Protein AF-A0A125K934-F1 (afdb_monomer)

Sequence (100 aa):
MIFRNYLYIFCAPGMDATVTCVDLHGSNGFLTQIIGVASTAEASAAAVAGVTRGAQVVELCGAFGPDEISQVKAAVGDGVPVGAVTFALDQLDALNRIFS

pLDDT: mean 91.65, std 7.22, range [62.62, 97.94]

Foldseek 3Di:
DDQAAAEEEEEDPPFDQVPQWDWDADPPRRIYIYGYDHDLVSLLVSLLVSVVVPHQEYEYEAVDDPVSQVSSDVSNDPRHYYYYDHDDPVCVVVVVVVVD

Solvent-accessible surface area (backbone atoms only — not comparable to full-atom values): 5646 Å² total; per-residue (Å²): 136,84,92,38,33,38,34,38,39,37,64,44,91,90,39,42,61,92,77,35,63,48,82,45,79,50,76,94,74,22,36,37,38,41,33,32,12,62,44,65,68,50,46,23,53,51,49,36,51,40,42,74,74,55,32,59,34,38,37,35,37,55,72,62,51,74,68,49,50,49,51,32,42,63,59,56,42,88,92,47,60,71,50,71,52,67,74,58,81,93,45,46,71,64,50,47,67,74,78,102

InterPro domains:
  IPR045441 Protein of unknown function DUF6506 [PF20116] (5-99)

Nearest PDB structures (foldseek):
  8jqz-assembly1_A  TM=5.346E-01  e=2.202E-01  Mus musculus molossinus
  1efa-assembly1_B  TM=5.192E-01  e=1.804E+00  Escherichia coli
  1efa-assembly2_C  TM=5.197E-01  e=2.198E+00  Escherichia coli
  3ovk-assembly1_D  TM=6.544E-01  e=5.891E+00  Streptococcus pyogenes M1 GAS
  2pe5-assembly2_C-2  TM=5.436E-01  e=4.241E+00  Escherichia coli

Radius of gyration: 13.73 Å; Cα contacts (8 Å, |Δi|>4): 174; chains: 1; bounding box: 31×26×38 Å

Secondary structure (DSSP, 8-state):
----EEEEEEE-TT--TTT-EEEEE-GGG-EEEEEEESSHHHHHHHHHHHHHTT-SEEEEETT--HHHHHHHHHHH-TTS-EEEE---GGGHHHHHHHH-

Structure (mmCIF, N/CA/C/O backbone):
data_AF-A0A125K934-F1
#
_entry.id   AF-A0A125K934-F1
#
loop_
_atom_site.group_PDB
_atom_site.id
_atom_site.type_symbol
_atom_site.label_atom_id
_atom_site.label_alt_id
_atom_site.label_comp_id
_atom_site.label_asym_id
_atom_site.label_entity_id
_atom_site.label_seq_id
_atom_site.pdbx_PDB_ins_code
_atom_site.Cartn_x
_atom_site.Cartn_y
_atom_site.Cartn_z
_atom_site.occupancy
_atom_site.B_iso_or_equiv
_atom_site.auth_seq_id
_atom_site.auth_comp_id
_atom_site.auth_asym_id
_atom_site.auth_atom_id
_atom_site.pdbx_PDB_model_num
ATOM 1 N N . MET A 1 1 ? 10.913 -10.310 -16.553 1.00 62.78 1 MET A N 1
ATOM 2 C CA . MET A 1 1 ? 10.544 -8.932 -16.163 1.00 62.78 1 MET A CA 1
ATOM 3 C C . MET A 1 1 ? 11.551 -8.467 -15.118 1.00 62.78 1 MET A C 1
ATOM 5 O O . MET A 1 1 ? 11.899 -9.280 -14.272 1.00 62.78 1 MET A O 1
ATOM 9 N N . ILE A 1 2 ? 12.078 -7.242 -15.202 1.00 86.75 2 ILE A N 1
ATOM 10 C CA . ILE A 1 2 ? 12.976 -6.704 -14.165 1.00 86.75 2 ILE A CA 1
ATOM 11 C C . ILE A 1 2 ? 12.116 -5.866 -13.217 1.00 86.75 2 ILE A C 1
ATOM 13 O O . ILE A 1 2 ? 11.399 -4.979 -13.674 1.00 86.75 2 ILE A O 1
ATOM 17 N N . PHE A 1 3 ? 12.148 -6.187 -11.927 1.00 93.38 3 PHE A N 1
ATOM 18 C CA . PHE A 1 3 ? 11.404 -5.476 -10.890 1.00 93.38 3 PHE A CA 1
ATOM 19 C C . PHE A 1 3 ? 12.068 -4.123 -10.594 1.00 93.38 3 PHE A C 1
ATOM 21 O O . PHE A 1 3 ? 13.259 -4.073 -10.277 1.00 93.38 3 PHE A O 1
ATOM 28 N N . ARG A 1 4 ? 11.320 -3.035 -10.800 1.00 96.56 4 ARG A N 1
ATOM 29 C CA . ARG A 1 4 ? 11.784 -1.641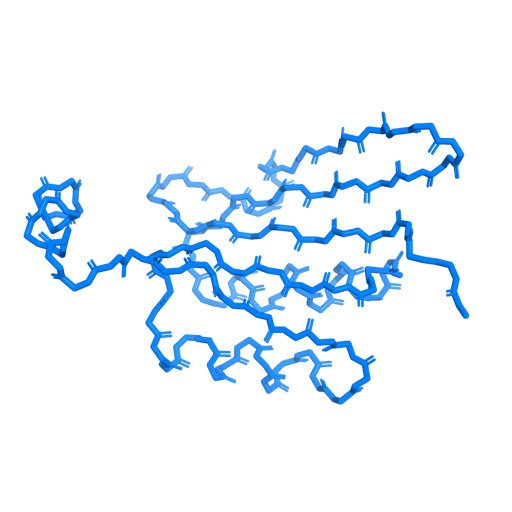 -10.745 1.00 96.56 4 ARG A CA 1
ATOM 30 C C . ARG A 1 4 ? 10.739 -0.636 -10.268 1.00 96.56 4 ARG A C 1
ATOM 32 O O . ARG A 1 4 ? 11.123 0.498 -10.036 1.00 96.56 4 ARG A O 1
ATOM 39 N N . ASN A 1 5 ? 9.463 -0.998 -10.154 1.00 97.56 5 ASN A N 1
ATOM 40 C CA . ASN A 1 5 ? 8.420 -0.078 -9.705 1.00 97.56 5 ASN A CA 1
ATOM 41 C C . ASN A 1 5 ? 7.638 -0.686 -8.538 1.00 97.56 5 ASN A C 1
ATOM 43 O O . ASN A 1 5 ? 6.952 -1.699 -8.700 1.00 97.56 5 ASN A O 1
ATOM 47 N N . TYR A 1 6 ? 7.782 -0.077 -7.369 1.00 97.56 6 TYR A N 1
ATOM 48 C CA . TYR A 1 6 ? 7.250 -0.551 -6.103 1.00 97.56 6 TYR A CA 1
ATOM 49 C C . TYR A 1 6 ? 6.317 0.496 -5.503 1.00 97.56 6 TYR A C 1
ATOM 51 O O . TYR A 1 6 ? 6.703 1.654 -5.355 1.00 97.56 6 TYR A O 1
ATOM 59 N N . LEU A 1 7 ? 5.103 0.090 -5.138 1.00 97.62 7 LEU A N 1
ATOM 60 C CA . LEU A 1 7 ? 4.139 0.967 -4.486 1.00 97.62 7 LEU A CA 1
ATOM 61 C C . LEU A 1 7 ? 3.935 0.547 -3.034 1.00 97.62 7 LEU A C 1
ATOM 63 O O . LEU A 1 7 ? 3.575 -0.595 -2.764 1.00 97.62 7 LEU A O 1
ATOM 67 N N . TYR A 1 8 ? 4.105 1.498 -2.126 1.00 97.31 8 TYR A N 1
ATOM 68 C CA . TYR A 1 8 ? 3.864 1.351 -0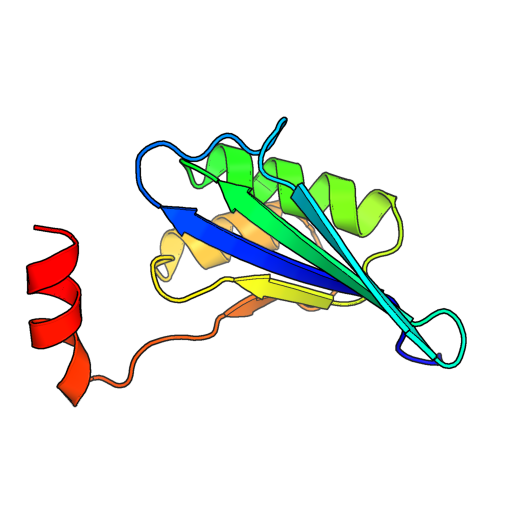.700 1.00 97.31 8 TYR A CA 1
ATOM 69 C C . TYR A 1 8 ? 2.746 2.292 -0.265 1.00 97.31 8 TYR A C 1
ATOM 71 O O . TYR A 1 8 ? 2.814 3.498 -0.510 1.00 97.31 8 TYR A O 1
ATOM 79 N N . ILE A 1 9 ? 1.726 1.759 0.399 1.00 96.69 9 ILE A N 1
ATOM 80 C CA . ILE A 1 9 ? 0.581 2.531 0.883 1.00 96.69 9 ILE A CA 1
ATOM 81 C C . ILE A 1 9 ? 0.458 2.324 2.387 1.00 96.69 9 ILE A C 1
ATOM 83 O O . ILE A 1 9 ? 0.442 1.190 2.865 1.00 96.69 9 ILE A O 1
ATOM 87 N N . PHE A 1 10 ? 0.333 3.411 3.144 1.00 93.88 10 PHE A N 1
ATOM 88 C CA . PHE A 1 10 ? 0.058 3.355 4.579 1.00 93.88 10 PHE A CA 1
ATOM 89 C C . PHE A 1 10 ? -1.153 4.209 4.936 1.00 93.88 10 PHE A C 1
ATOM 91 O O . PHE A 1 10 ? -1.366 5.271 4.355 1.00 93.88 10 PHE A O 1
ATOM 98 N N . CYS A 1 11 ? -1.938 3.743 5.905 1.00 90.44 11 CYS A N 1
ATOM 99 C CA . CYS A 1 11 ? -3.095 4.470 6.408 1.00 90.44 11 CYS A CA 1
ATOM 100 C C . CYS A 1 11 ? -2.752 5.151 7.734 1.00 90.44 11 CYS A C 1
ATOM 102 O O . CYS A 1 11 ? -2.277 4.490 8.659 1.00 90.44 11 CYS A O 1
ATOM 104 N N . ALA A 1 12 ? -2.997 6.456 7.836 1.00 88.00 12 ALA A N 1
ATOM 105 C CA . ALA A 1 12 ? -2.858 7.198 9.086 1.00 88.00 12 ALA A CA 1
ATOM 106 C C . ALA A 1 12 ? -3.821 8.399 9.129 1.00 88.00 12 ALA A C 1
ATOM 108 O O . ALA A 1 12 ? -4.123 8.980 8.082 1.00 88.00 12 ALA A O 1
ATOM 109 N N . PRO A 1 13 ? -4.291 8.813 10.322 1.00 83.62 13 PRO A N 1
ATOM 110 C CA . PRO A 1 13 ? -5.123 10.005 10.453 1.00 83.62 13 PRO A CA 1
ATOM 111 C C . PRO A 1 13 ? -4.436 11.259 9.894 1.00 83.62 13 PRO A C 1
ATOM 113 O O . PRO A 1 13 ? -3.259 11.503 10.155 1.00 83.62 13 PRO A O 1
ATOM 116 N N . GLY A 1 14 ? -5.189 12.073 9.150 1.00 84.81 14 GLY A N 1
ATOM 117 C CA . GLY A 1 14 ? -4.712 13.349 8.604 1.00 84.81 14 GLY A CA 1
ATOM 118 C C . GLY A 1 14 ? -3.859 13.243 7.337 1.00 84.81 14 GLY A C 1
ATOM 119 O O . GLY A 1 14 ? -3.335 14.260 6.889 1.00 84.81 14 GLY A O 1
ATOM 120 N N . MET A 1 15 ? -3.713 12.047 6.761 1.00 90.38 15 MET A N 1
ATOM 121 C CA . MET A 1 15 ? -3.117 11.886 5.435 1.00 90.38 15 MET A CA 1
ATOM 122 C C . MET A 1 15 ? -4.120 12.251 4.337 1.00 90.38 15 MET A C 1
ATOM 124 O O . MET A 1 15 ? -5.329 12.171 4.529 1.00 90.38 15 MET A O 1
ATOM 128 N N . ASP A 1 16 ? -3.602 12.620 3.174 1.00 83.62 16 ASP A N 1
ATOM 129 C CA . ASP A 1 16 ? -4.388 12.858 1.963 1.00 83.62 16 ASP A CA 1
ATOM 130 C C . ASP A 1 16 ? -3.601 12.315 0.772 1.00 83.62 16 ASP A C 1
ATOM 132 O O . ASP A 1 16 ? -2.508 12.805 0.466 1.00 83.62 16 ASP A O 1
ATOM 136 N N . ALA A 1 17 ? -4.162 11.314 0.094 1.00 78.69 17 ALA A N 1
ATOM 137 C CA . ALA A 1 17 ? -3.522 10.624 -1.023 1.00 78.69 17 ALA A CA 1
ATOM 138 C C . ALA A 1 17 ? -3.113 11.554 -2.181 1.00 78.69 17 ALA A C 1
ATOM 140 O O . ALA A 1 17 ? -2.232 11.208 -2.969 1.00 78.69 17 ALA A O 1
ATOM 141 N N . THR A 1 18 ? -3.746 12.724 -2.310 1.00 74.56 18 THR A N 1
ATOM 142 C CA . THR A 1 18 ? -3.488 13.678 -3.397 1.00 74.56 18 THR A CA 1
ATOM 143 C C . THR A 1 18 ? -2.242 14.530 -3.167 1.00 74.56 18 THR A C 1
ATOM 145 O O . THR A 1 18 ? -1.621 14.973 -4.134 1.00 74.56 18 THR A O 1
ATOM 148 N N . VAL A 1 19 ? -1.841 14.723 -1.907 1.00 79.00 19 VAL A N 1
ATOM 149 C CA . VAL A 1 19 ? -0.676 15.543 -1.525 1.00 79.00 19 VAL A CA 1
ATOM 150 C C . VAL A 1 19 ? 0.399 14.761 -0.771 1.00 79.00 19 VAL A C 1
ATOM 152 O O . VAL A 1 19 ? 1.538 15.211 -0.680 1.00 79.00 19 VAL A O 1
ATOM 155 N N . THR A 1 20 ? 0.074 13.571 -0.266 1.00 82.12 20 THR A N 1
ATOM 156 C CA . THR A 1 20 ? 0.960 12.751 0.571 1.00 82.12 20 THR A CA 1
ATOM 157 C C . THR A 1 20 ? 1.601 11.638 -0.254 1.00 82.12 20 THR A C 1
ATOM 159 O O . THR A 1 20 ? 1.444 10.454 0.037 1.00 82.12 20 THR A O 1
ATOM 162 N N . CYS A 1 21 ? 2.309 12.026 -1.314 1.00 89.44 21 CYS A N 1
ATOM 163 C CA . CYS A 1 21 ? 3.017 11.114 -2.205 1.00 89.44 21 CYS A CA 1
ATOM 164 C C . CYS A 1 21 ? 4.500 11.478 -2.258 1.00 89.44 21 CYS A C 1
ATOM 166 O O . CYS A 1 21 ? 4.854 12.624 -2.536 1.00 89.44 21 CYS A O 1
ATOM 168 N N . VAL A 1 22 ? 5.368 10.498 -2.020 1.00 94.62 22 VAL A N 1
ATOM 169 C CA . VAL A 1 22 ? 6.820 10.652 -2.134 1.00 94.62 22 VAL A CA 1
ATOM 170 C C . VAL A 1 22 ? 7.359 9.611 -3.099 1.00 94.62 22 VAL A C 1
ATOM 172 O O . VAL A 1 22 ? 7.114 8.417 -2.930 1.00 94.62 22 VAL A O 1
ATOM 175 N N . ASP A 1 23 ? 8.142 10.075 -4.067 1.00 96.00 23 ASP A N 1
ATOM 176 C CA . ASP A 1 23 ? 8.873 9.221 -4.993 1.00 96.00 23 ASP A CA 1
ATOM 177 C C . ASP A 1 23 ? 10.334 9.101 -4.541 1.00 96.00 23 ASP A C 1
ATOM 179 O O . ASP A 1 23 ? 11.046 10.091 -4.352 1.00 96.00 23 ASP A O 1
ATOM 183 N N . LEU A 1 24 ? 10.790 7.865 -4.369 1.00 96.81 24 LEU A N 1
ATOM 184 C CA . LEU A 1 24 ? 12.172 7.521 -4.070 1.00 96.81 24 LEU A CA 1
ATOM 185 C C . LEU A 1 24 ? 12.803 6.894 -5.311 1.00 96.81 24 LEU A C 1
ATOM 187 O O . LEU A 1 24 ? 12.376 5.837 -5.781 1.00 96.81 24 LEU A O 1
ATOM 191 N N . HIS A 1 25 ? 13.851 7.535 -5.822 1.00 96.62 25 HIS A N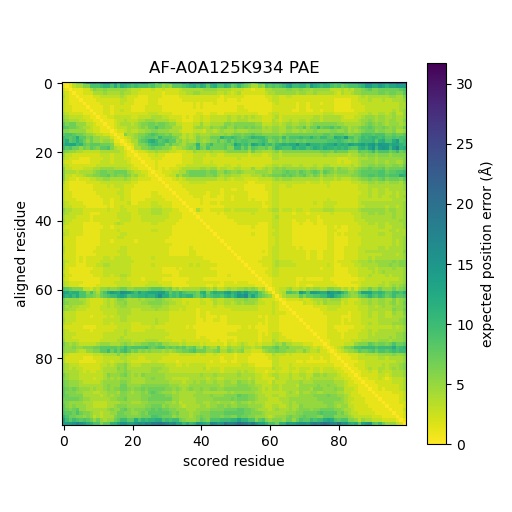 1
ATOM 192 C CA . HIS A 1 25 ? 14.560 7.082 -7.013 1.00 96.62 25 HIS A CA 1
ATOM 193 C C . HIS A 1 25 ? 15.825 6.311 -6.632 1.00 96.62 25 HIS A C 1
ATOM 195 O O . HIS A 1 25 ? 16.748 6.852 -6.023 1.00 96.62 25 HIS A O 1
ATOM 201 N N . GLY A 1 26 ? 15.868 5.039 -7.015 1.00 93.62 26 GLY A N 1
ATOM 202 C CA . GLY A 1 26 ? 17.044 4.186 -6.914 1.00 93.62 26 GLY A CA 1
ATOM 203 C C . GLY A 1 26 ? 17.873 4.168 -8.199 1.00 93.62 26 GLY A C 1
ATOM 204 O O . GLY A 1 26 ? 17.543 4.781 -9.218 1.00 93.62 26 GLY A O 1
ATOM 205 N N . SER A 1 27 ? 18.970 3.413 -8.173 1.00 93.69 27 SER A N 1
ATOM 206 C CA . SER A 1 27 ? 19.782 3.176 -9.367 1.00 93.69 27 SER A CA 1
ATOM 207 C C . SER A 1 27 ? 19.006 2.376 -10.421 1.00 93.69 27 SER A C 1
ATOM 209 O O . SER A 1 27 ? 18.005 1.720 -10.134 1.00 93.69 27 SER A O 1
ATOM 211 N N . ASN A 1 28 ? 19.465 2.428 -11.675 1.00 91.19 28 ASN A N 1
ATOM 212 C CA . ASN A 1 28 ? 18.843 1.714 -12.797 1.00 91.19 28 ASN A CA 1
ATOM 213 C C . ASN A 1 28 ? 17.355 2.064 -13.015 1.00 91.19 28 ASN A C 1
ATOM 215 O O . ASN A 1 28 ? 16.594 1.241 -13.520 1.00 91.19 28 ASN A O 1
ATOM 219 N N . GLY A 1 29 ? 16.923 3.271 -12.645 1.00 93.44 29 GLY A N 1
ATOM 220 C CA . GLY A 1 29 ? 15.531 3.694 -12.811 1.00 93.44 29 GLY A CA 1
ATOM 221 C C . GLY A 1 29 ? 14.551 2.939 -11.913 1.00 93.44 29 GLY A C 1
ATOM 222 O O . GLY A 1 29 ? 13.393 2.784 -12.287 1.00 93.44 29 GLY A O 1
ATOM 223 N N . PHE A 1 30 ? 15.015 2.428 -10.768 1.00 96.81 30 PHE A N 1
ATOM 224 C CA . PHE A 1 30 ? 14.124 1.909 -9.738 1.00 96.81 30 PHE A CA 1
ATOM 225 C C . PHE A 1 30 ? 13.325 3.066 -9.123 1.00 96.81 30 PHE A C 1
ATOM 227 O O . PHE A 1 30 ? 13.899 4.103 -8.791 1.00 96.81 30 PHE A O 1
ATOM 234 N N . LEU A 1 31 ? 12.022 2.881 -8.963 1.00 97.44 31 LEU A N 1
ATOM 235 C CA . LEU A 1 31 ? 11.097 3.820 -8.351 1.00 97.44 31 LEU A CA 1
ATOM 236 C C . LEU A 1 31 ? 10.354 3.111 -7.221 1.00 97.44 31 LEU A C 1
ATOM 238 O O . LEU A 1 31 ? 9.708 2.087 -7.441 1.00 97.44 31 LEU A O 1
ATOM 242 N N . THR A 1 32 ? 10.416 3.697 -6.032 1.00 97.81 32 THR A N 1
ATOM 243 C CA . THR A 1 32 ? 9.482 3.400 -4.949 1.00 97.81 32 THR A CA 1
ATOM 244 C C . THR A 1 32 ? 8.573 4.598 -4.763 1.00 97.81 32 THR A C 1
ATOM 246 O O . THR A 1 32 ? 9.060 5.691 -4.493 1.00 97.81 32 THR A O 1
ATOM 249 N N . GLN A 1 33 ? 7.269 4.390 -4.861 1.00 97.12 33 GLN A N 1
ATOM 250 C CA . GLN A 1 33 ? 6.273 5.393 -4.518 1.00 97.12 33 GLN A CA 1
ATOM 251 C C . GLN A 1 33 ? 5.680 5.070 -3.147 1.00 97.12 33 GLN A C 1
ATOM 253 O O . GLN A 1 33 ? 5.259 3.940 -2.904 1.00 97.12 33 GLN A O 1
ATOM 258 N N . ILE A 1 34 ? 5.652 6.057 -2.255 1.00 96.38 34 ILE A N 1
ATOM 259 C CA . ILE A 1 34 ? 5.077 5.960 -0.912 1.00 96.38 34 ILE A CA 1
ATOM 260 C C . ILE A 1 34 ? 3.877 6.896 -0.846 1.00 96.38 34 ILE A C 1
ATOM 262 O O . ILE A 1 34 ? 4.034 8.098 -1.053 1.00 96.38 34 ILE A O 1
ATOM 266 N N . ILE A 1 35 ? 2.697 6.356 -0.542 1.00 95.75 35 ILE A N 1
ATOM 267 C CA . ILE A 1 35 ? 1.451 7.123 -0.456 1.00 95.75 35 ILE A CA 1
ATOM 268 C C . ILE A 1 35 ? 0.840 6.973 0.936 1.00 95.75 35 ILE A C 1
ATOM 270 O O . ILE A 1 35 ? 0.567 5.860 1.391 1.00 95.75 35 ILE A O 1
ATOM 274 N N . GLY A 1 36 ? 0.608 8.105 1.598 1.00 95.00 36 GLY A N 1
ATOM 275 C CA . GLY A 1 36 ? -0.218 8.176 2.800 1.00 95.00 36 GLY A CA 1
ATOM 276 C C . GLY A 1 36 ? -1.687 8.353 2.430 1.00 95.00 36 GLY A C 1
ATOM 277 O O . GLY A 1 36 ? -2.013 9.202 1.604 1.00 95.00 36 GLY A O 1
ATOM 278 N N . VAL A 1 37 ? -2.570 7.574 3.047 1.00 94.19 37 VAL A N 1
ATOM 279 C CA . VAL A 1 37 ? -4.025 7.636 2.828 1.00 94.19 37 VAL A CA 1
ATOM 280 C C . VAL A 1 37 ? -4.780 7.730 4.152 1.00 94.19 37 VAL A C 1
ATOM 282 O O . VAL A 1 37 ? -4.270 7.300 5.189 1.00 94.19 37 VAL A O 1
ATOM 285 N N . ALA A 1 38 ? -5.998 8.268 4.128 1.00 91.50 38 ALA A N 1
ATOM 286 C CA . ALA A 1 38 ? -6.870 8.347 5.304 1.00 91.50 38 ALA A CA 1
ATOM 287 C C . ALA A 1 38 ? -7.962 7.267 5.339 1.00 91.50 38 ALA A C 1
ATOM 289 O O . ALA A 1 38 ? -8.659 7.128 6.344 1.00 91.50 38 ALA A O 1
ATOM 290 N N . SER A 1 39 ? -8.152 6.514 4.251 1.00 91.31 39 SER A N 1
ATOM 291 C CA . SER A 1 39 ? -9.218 5.514 4.158 1.00 91.31 39 SER A CA 1
ATOM 292 C C . SER A 1 39 ? -8.889 4.371 3.200 1.00 91.31 39 SER A C 1
ATOM 294 O O . SER A 1 39 ? -8.041 4.486 2.315 1.00 91.31 39 SER A O 1
ATOM 296 N N . THR A 1 40 ? -9.630 3.271 3.318 1.00 93.00 40 THR A N 1
ATOM 297 C CA . THR A 1 40 ? -9.543 2.132 2.392 1.00 93.00 40 THR A CA 1
ATOM 298 C C . THR A 1 40 ? -9.965 2.490 0.968 1.00 93.00 40 THR A C 1
ATOM 300 O O . THR A 1 40 ? -9.425 1.949 0.001 1.00 93.00 40 THR A O 1
ATOM 303 N N . ALA A 1 41 ? -10.905 3.427 0.816 1.00 93.88 41 ALA A N 1
ATOM 304 C CA . ALA A 1 41 ? -11.311 3.925 -0.495 1.00 93.88 41 ALA A CA 1
ATOM 305 C C . ALA A 1 41 ? -10.152 4.664 -1.181 1.00 93.88 41 ALA A C 1
ATOM 307 O O . ALA A 1 41 ? -9.855 4.403 -2.347 1.00 93.88 41 ALA A O 1
ATOM 308 N N . GLU A 1 42 ? -9.443 5.518 -0.438 1.00 94.38 42 GLU A N 1
ATOM 309 C CA . GLU A 1 42 ? -8.226 6.168 -0.927 1.00 94.38 42 GLU A CA 1
ATOM 310 C C . GLU A 1 42 ? -7.111 5.162 -1.207 1.00 94.38 42 GLU A C 1
ATOM 312 O O . GLU A 1 42 ? -6.471 5.258 -2.250 1.00 94.38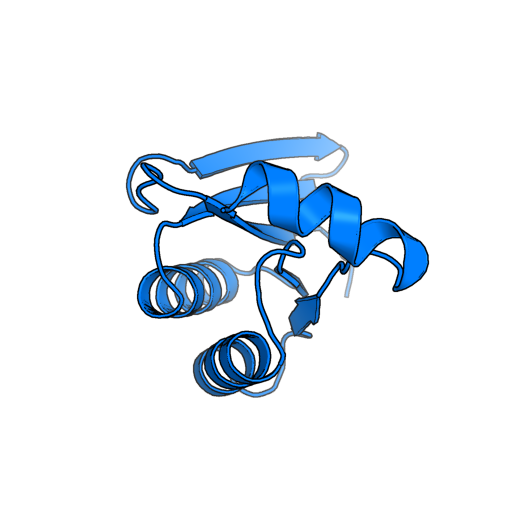 42 GLU A O 1
ATOM 317 N N . ALA A 1 43 ? -6.913 4.163 -0.340 1.00 95.31 43 ALA A N 1
ATOM 318 C CA . ALA A 1 43 ? -5.943 3.091 -0.568 1.00 95.31 43 ALA A CA 1
ATOM 319 C C . ALA A 1 43 ? -6.213 2.359 -1.890 1.00 95.31 43 ALA A C 1
ATOM 321 O O . ALA A 1 43 ? -5.302 2.147 -2.689 1.00 95.31 43 ALA A O 1
ATOM 322 N N . SER A 1 44 ? -7.479 2.024 -2.147 1.00 96.44 44 SER A N 1
ATOM 323 C CA . SER A 1 44 ? -7.913 1.357 -3.376 1.00 96.44 44 SER A CA 1
ATOM 324 C C . SER A 1 44 ? -7.661 2.235 -4.602 1.00 96.44 44 SER A C 1
ATOM 326 O O . SER A 1 44 ? -7.070 1.779 -5.580 1.00 96.44 44 SER A O 1
ATOM 328 N N . ALA A 1 45 ? -8.042 3.514 -4.541 1.00 96.06 45 ALA A N 1
ATOM 329 C CA . ALA A 1 45 ? -7.818 4.461 -5.630 1.00 96.06 45 ALA A CA 1
ATOM 330 C C . ALA A 1 45 ? -6.320 4.680 -5.907 1.00 96.06 45 ALA A C 1
ATOM 332 O O . ALA A 1 45 ? -5.892 4.663 -7.063 1.00 96.06 45 ALA A O 1
ATOM 333 N N . ALA A 1 46 ? -5.511 4.831 -4.856 1.00 95.81 46 ALA A N 1
ATOM 334 C CA . ALA A 1 46 ? -4.065 4.985 -4.947 1.00 95.81 46 ALA A CA 1
ATOM 335 C C . ALA A 1 46 ? -3.397 3.739 -5.547 1.00 95.81 46 ALA A C 1
ATOM 337 O O . ALA A 1 46 ? -2.544 3.871 -6.428 1.00 95.81 46 ALA A O 1
ATOM 338 N N . ALA A 1 47 ? -3.824 2.541 -5.137 1.00 97.12 47 ALA A N 1
ATOM 339 C CA . ALA A 1 47 ? -3.328 1.278 -5.675 1.00 97.12 47 ALA A CA 1
ATOM 340 C C . ALA A 1 47 ? -3.635 1.139 -7.173 1.00 97.12 47 ALA A C 1
ATOM 342 O O . ALA A 1 47 ? -2.723 0.905 -7.966 1.00 97.12 47 ALA A O 1
ATOM 343 N N . VAL A 1 48 ? -4.887 1.369 -7.584 1.00 97.50 48 VAL A N 1
ATOM 344 C CA . VAL A 1 48 ? -5.296 1.331 -9.000 1.00 97.50 48 VAL A CA 1
ATOM 345 C C . VAL A 1 48 ? -4.511 2.348 -9.827 1.00 97.50 48 VAL A C 1
ATOM 347 O O . VAL A 1 48 ? -4.008 2.031 -10.910 1.00 97.50 48 VAL A O 1
ATOM 350 N N . ALA A 1 49 ? -4.355 3.570 -9.315 1.00 96.06 49 ALA A N 1
ATOM 351 C CA . ALA A 1 49 ? -3.623 4.620 -10.008 1.00 96.06 49 ALA A CA 1
ATOM 352 C C . ALA A 1 49 ? -2.128 4.283 -10.142 1.00 96.06 49 ALA A C 1
ATOM 354 O O . ALA A 1 49 ? -1.548 4.479 -11.210 1.00 96.06 49 ALA A O 1
ATOM 355 N N . GLY A 1 50 ? -1.503 3.746 -9.092 1.00 96.00 50 GLY A N 1
ATOM 356 C CA . GLY A 1 50 ? -0.105 3.321 -9.125 1.00 96.00 50 GLY A CA 1
ATOM 357 C C . GLY A 1 50 ? 0.130 2.155 -10.086 1.00 96.00 50 GLY A C 1
ATOM 358 O O . GLY A 1 50 ? 1.067 2.202 -10.881 1.00 96.00 50 GLY A O 1
ATOM 359 N N . VAL A 1 51 ? -0.762 1.161 -10.102 1.00 97.31 51 VAL A N 1
ATOM 360 C CA . VAL A 1 51 ? -0.719 0.047 -11.066 1.00 97.31 51 VAL A CA 1
ATOM 361 C C . VAL A 1 51 ? -0.886 0.544 -12.500 1.00 97.31 51 VAL A C 1
ATOM 363 O O . VAL A 1 51 ? -0.119 0.153 -13.376 1.00 97.31 51 VAL A O 1
ATOM 366 N N . THR A 1 52 ? -1.794 1.494 -12.736 1.00 96.25 52 THR A N 1
ATOM 367 C CA . THR A 1 52 ? -1.954 2.147 -14.049 1.00 96.25 52 THR A CA 1
ATOM 368 C C . THR A 1 52 ? -0.679 2.885 -14.481 1.00 96.25 52 THR A C 1
ATOM 370 O O . THR A 1 52 ? -0.345 2.910 -15.664 1.00 96.25 52 THR A O 1
ATOM 373 N N . ARG A 1 53 ? 0.081 3.443 -13.527 1.00 94.81 53 ARG A N 1
ATOM 374 C CA . ARG A 1 53 ? 1.405 4.054 -13.755 1.00 94.81 53 ARG A CA 1
ATOM 375 C C . ARG A 1 53 ? 2.554 3.039 -13.838 1.00 94.81 53 ARG A C 1
ATOM 377 O O . ARG A 1 53 ? 3.704 3.435 -14.019 1.00 94.81 53 ARG A O 1
ATOM 384 N N . GLY A 1 54 ? 2.264 1.745 -13.733 1.00 96.06 54 GLY A N 1
ATOM 385 C CA . GLY A 1 54 ? 3.228 0.665 -13.913 1.00 96.06 54 GLY A CA 1
ATOM 386 C C . GLY A 1 54 ? 3.839 0.114 -12.627 1.00 96.06 54 GLY A C 1
ATOM 387 O O . GLY A 1 54 ? 4.886 -0.528 -12.714 1.00 96.06 54 GLY A O 1
ATOM 388 N N . ALA A 1 55 ? 3.239 0.352 -11.454 1.00 97.31 55 ALA A N 1
ATOM 389 C CA . ALA A 1 55 ? 3.628 -0.350 -10.232 1.00 97.31 55 ALA A CA 1
ATOM 390 C C . ALA A 1 55 ? 3.523 -1.866 -10.449 1.00 97.31 55 ALA A C 1
ATOM 392 O O . ALA A 1 55 ? 2.510 -2.371 -10.932 1.00 97.31 55 ALA A O 1
ATOM 393 N N . GLN A 1 56 ? 4.591 -2.588 -10.116 1.00 97.50 56 GLN A N 1
ATOM 394 C CA . GLN A 1 56 ? 4.697 -4.032 -10.348 1.00 97.50 56 GLN A CA 1
ATOM 395 C C . GLN A 1 56 ? 4.337 -4.844 -9.111 1.00 97.50 56 GLN A C 1
ATOM 397 O O . GLN A 1 56 ? 4.131 -6.049 -9.223 1.00 97.50 56 GLN A O 1
ATOM 402 N N . VAL A 1 57 ? 4.284 -4.194 -7.950 1.00 97.06 57 VAL A N 1
ATOM 403 C CA . VAL A 1 57 ? 3.771 -4.735 -6.694 1.00 97.06 57 VAL A CA 1
ATOM 404 C C . VAL A 1 57 ? 3.107 -3.600 -5.914 1.00 97.06 57 VAL A C 1
ATOM 406 O O . VAL A 1 57 ? 3.509 -2.439 -6.054 1.00 97.06 57 VAL A O 1
ATOM 409 N N . VAL A 1 58 ? 2.128 -3.943 -5.081 1.00 97.94 58 VAL A N 1
ATOM 410 C CA . VAL A 1 58 ? 1.510 -3.027 -4.115 1.00 97.94 58 VAL A CA 1
ATOM 411 C C . VAL A 1 58 ? 1.660 -3.622 -2.723 1.00 97.94 58 VAL A C 1
ATOM 413 O O . VAL A 1 58 ? 1.262 -4.761 -2.489 1.00 97.94 58 VAL A O 1
ATOM 416 N N . GLU A 1 59 ? 2.215 -2.860 -1.793 1.00 97.31 59 GLU A N 1
ATOM 417 C CA . GLU A 1 59 ? 2.362 -3.263 -0.400 1.00 97.31 59 GLU A CA 1
ATOM 418 C C . GLU A 1 59 ? 1.566 -2.339 0.521 1.00 97.31 59 GLU A C 1
ATOM 420 O O . GLU A 1 59 ? 1.655 -1.113 0.438 1.00 97.31 59 GLU A O 1
ATOM 425 N N . LEU A 1 60 ? 0.766 -2.950 1.392 1.00 96.25 60 LEU A N 1
ATOM 426 C CA . LEU A 1 60 ? -0.102 -2.284 2.354 1.00 96.25 60 LEU A CA 1
ATOM 427 C C . LEU A 1 60 ? 0.516 -2.353 3.757 1.00 96.25 60 LEU A C 1
ATOM 429 O O . LEU A 1 60 ? 0.723 -3.438 4.298 1.00 96.25 60 LEU A O 1
ATOM 433 N N . CYS A 1 61 ? 0.806 -1.205 4.363 1.00 91.56 61 CYS A N 1
ATOM 434 C CA . CYS A 1 61 ? 1.381 -1.116 5.707 1.00 91.56 61 CYS A CA 1
ATOM 435 C C . CYS A 1 61 ? 0.335 -1.329 6.813 1.00 91.56 61 CYS A C 1
ATOM 437 O O . CYS A 1 61 ? -0.793 -0.853 6.710 1.00 91.56 61 CYS A O 1
ATOM 439 N N . GLY A 1 62 ? 0.762 -1.983 7.896 1.00 69.06 62 GLY A N 1
ATOM 440 C CA . GLY A 1 62 ? 0.010 -2.751 8.897 1.00 69.06 62 GLY A CA 1
ATOM 441 C C . GLY A 1 62 ? -1.099 -2.113 9.730 1.00 69.06 62 GLY A C 1
ATOM 442 O O . GLY A 1 62 ? -1.415 -2.665 10.779 1.00 69.06 62 GLY A O 1
ATOM 443 N N . ALA A 1 63 ? -1.711 -1.021 9.283 1.00 72.81 63 ALA A N 1
ATOM 444 C CA . ALA A 1 63 ? -3.014 -0.574 9.778 1.00 72.81 63 ALA A CA 1
ATOM 445 C C . ALA A 1 63 ? -4.192 -1.124 8.944 1.00 72.81 63 ALA A C 1
ATOM 447 O O . ALA A 1 63 ? -5.342 -0.952 9.335 1.00 72.81 63 ALA A O 1
ATOM 448 N N . PHE A 1 64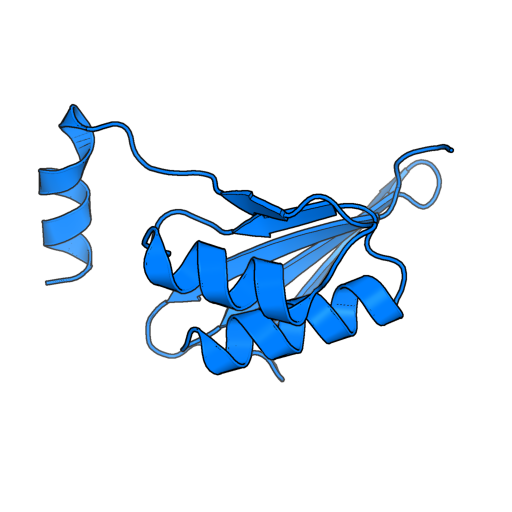 ? -3.934 -1.786 7.809 1.00 87.31 64 PHE A N 1
ATOM 449 C CA . PHE A 1 64 ? -4.987 -2.442 7.027 1.00 87.31 64 PHE A CA 1
ATOM 450 C C . PHE A 1 64 ? -5.326 -3.819 7.607 1.00 87.31 64 PHE A C 1
ATOM 452 O O . PHE A 1 64 ? -4.453 -4.682 7.731 1.00 87.31 64 PHE A O 1
ATOM 459 N N . GLY A 1 65 ? -6.600 -4.029 7.933 1.00 88.69 65 GLY A N 1
ATOM 460 C CA . GLY A 1 65 ? -7.130 -5.327 8.316 1.00 88.69 65 GLY A CA 1
ATOM 461 C C . GLY A 1 65 ? -7.428 -6.223 7.105 1.00 88.69 65 GLY A C 1
ATOM 462 O O . GLY A 1 65 ? -7.260 -5.824 5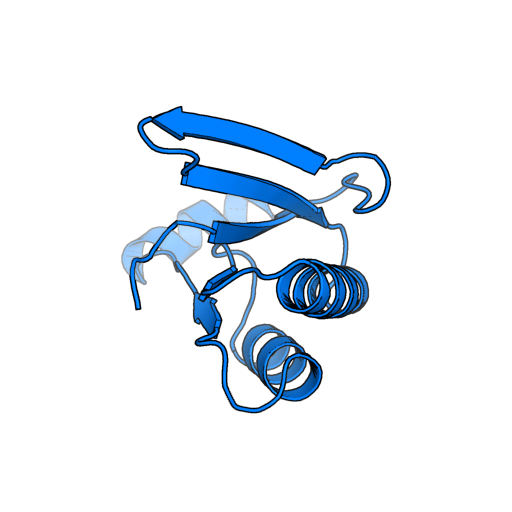.947 1.00 88.69 65 GLY A O 1
ATOM 463 N N . PRO A 1 66 ? -7.852 -7.477 7.350 1.00 90.94 66 PRO A N 1
ATOM 464 C CA . PRO A 1 66 ? -8.121 -8.448 6.289 1.00 90.94 66 PRO A CA 1
ATOM 465 C C . PRO A 1 66 ? -9.162 -7.978 5.266 1.00 90.94 66 PRO A C 1
ATOM 467 O O . PRO A 1 66 ? -8.993 -8.220 4.068 1.00 90.94 66 PRO A O 1
ATOM 470 N N . ASP A 1 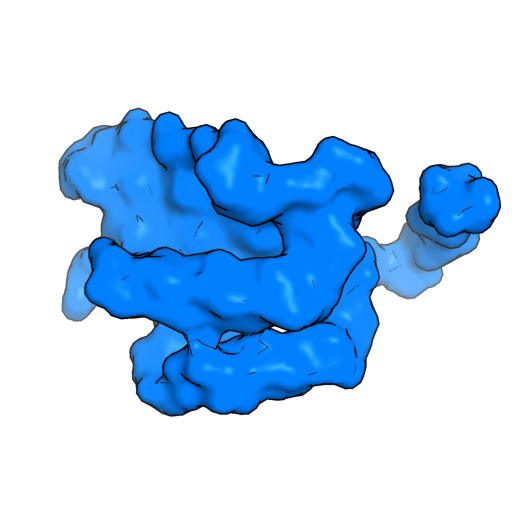67 ? -10.209 -7.291 5.727 1.00 93.62 67 ASP A N 1
ATOM 471 C CA . ASP A 1 67 ? -11.293 -6.805 4.873 1.00 93.62 67 ASP A CA 1
ATOM 472 C C . ASP A 1 67 ? -10.810 -5.665 3.976 1.00 93.62 67 ASP A C 1
ATOM 474 O O . ASP A 1 67 ? -11.065 -5.677 2.769 1.00 93.62 67 ASP A O 1
ATOM 478 N N . GLU A 1 68 ? -10.033 -4.726 4.521 1.00 93.75 68 GLU A N 1
ATOM 479 C CA . GLU A 1 68 ? -9.447 -3.642 3.740 1.00 93.75 68 GLU A CA 1
ATOM 480 C C . GLU A 1 68 ? -8.461 -4.169 2.694 1.00 93.75 68 GLU A C 1
ATOM 482 O O . GLU A 1 68 ? -8.509 -3.766 1.531 1.00 93.75 68 GLU A O 1
ATOM 487 N N . ILE A 1 69 ? -7.603 -5.123 3.072 1.00 95.12 69 ILE A N 1
ATOM 488 C CA . ILE A 1 69 ? -6.673 -5.776 2.141 1.00 95.12 69 ILE A CA 1
ATOM 489 C C . ILE A 1 69 ? -7.444 -6.462 1.004 1.00 95.12 69 ILE A C 1
ATOM 491 O O . ILE A 1 69 ? -7.035 -6.382 -0.157 1.00 95.12 69 ILE A O 1
ATOM 495 N N . SER A 1 70 ? -8.554 -7.136 1.320 1.00 95.31 70 SER A N 1
ATOM 496 C CA . SER A 1 70 ? -9.414 -7.790 0.328 1.00 95.31 70 SER A CA 1
ATOM 497 C C . SER A 1 70 ? -10.042 -6.780 -0.639 1.00 95.31 70 SER A C 1
ATOM 499 O O . SER A 1 70 ? -10.034 -6.998 -1.851 1.00 95.31 70 SER A O 1
ATOM 501 N N . GLN A 1 71 ? -10.508 -5.636 -0.130 1.00 95.94 71 GLN A N 1
ATOM 502 C CA . GLN A 1 71 ? -11.055 -4.552 -0.951 1.00 95.94 71 GLN A CA 1
ATOM 503 C C . GLN A 1 71 ? -10.015 -3.981 -1.921 1.00 95.94 71 GLN A C 1
ATOM 505 O O . GLN A 1 71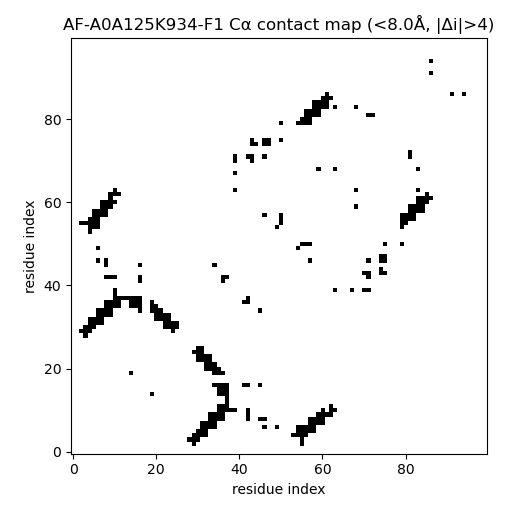 ? -10.299 -3.866 -3.115 1.00 95.94 71 GLN A O 1
ATOM 510 N N . VAL A 1 72 ? -8.795 -3.693 -1.451 1.00 96.50 72 VAL A N 1
ATOM 511 C CA . VAL A 1 72 ? -7.730 -3.181 -2.330 1.00 96.50 72 VAL A CA 1
ATOM 512 C C . VAL A 1 72 ? -7.341 -4.221 -3.384 1.00 96.50 72 VAL A C 1
ATOM 514 O O . VAL A 1 72 ? -7.185 -3.876 -4.554 1.00 96.50 72 VAL A O 1
ATOM 517 N N . LYS A 1 73 ? -7.237 -5.504 -3.008 1.00 96.88 73 LYS A N 1
ATOM 518 C CA . LYS A 1 73 ? -6.991 -6.607 -3.954 1.00 96.88 73 LYS A CA 1
ATOM 519 C C . LYS A 1 73 ? -8.046 -6.661 -5.053 1.00 96.88 73 LYS A C 1
ATOM 521 O O . LYS A 1 73 ? -7.697 -6.727 -6.228 1.00 96.88 73 LYS A O 1
ATOM 526 N N . ALA A 1 74 ? -9.320 -6.596 -4.674 1.00 96.88 74 ALA A N 1
ATOM 527 C CA . ALA A 1 74 ? -10.423 -6.606 -5.626 1.00 96.88 74 ALA A CA 1
ATOM 528 C C . ALA A 1 74 ? -10.390 -5.386 -6.563 1.00 96.88 74 ALA A C 1
ATOM 530 O O . ALA A 1 74 ? -10.685 -5.525 -7.747 1.00 96.88 74 ALA A O 1
ATOM 531 N N . ALA A 1 75 ? -10.003 -4.211 -6.056 1.00 96.94 75 ALA A N 1
ATOM 532 C CA . ALA A 1 75 ? -9.897 -2.991 -6.854 1.00 96.94 75 ALA A CA 1
ATOM 533 C C . ALA A 1 75 ? -8.741 -3.034 -7.868 1.00 96.94 75 ALA A C 1
ATOM 535 O O . ALA A 1 75 ? -8.910 -2.593 -9.003 1.00 96.94 75 ALA A O 1
ATOM 536 N N . VAL A 1 76 ? -7.577 -3.565 -7.473 1.00 96.62 76 VAL A N 1
ATOM 537 C CA . VAL A 1 76 ? -6.408 -3.721 -8.359 1.00 96.62 76 VAL A CA 1
ATOM 538 C C . VAL A 1 76 ? -6.648 -4.788 -9.431 1.00 96.62 76 VAL A C 1
ATOM 540 O O . VAL A 1 76 ? -6.196 -4.625 -10.564 1.00 96.62 76 VAL A O 1
ATOM 543 N N . GLY A 1 77 ? -7.380 -5.851 -9.090 1.00 92.69 77 GLY A N 1
ATOM 544 C CA . GLY A 1 77 ? -7.629 -6.984 -9.976 1.00 92.69 77 GLY A CA 1
ATOM 545 C C . GLY A 1 77 ? -6.421 -7.914 -10.119 1.00 92.69 77 GLY A C 1
ATOM 546 O O . GLY A 1 77 ? -5.442 -7.837 -9.373 1.00 92.69 77 GLY A O 1
ATOM 547 N N . ASP A 1 78 ? -6.498 -8.824 -11.088 1.00 87.81 78 ASP A N 1
ATOM 548 C CA . ASP A 1 78 ? -5.447 -9.811 -11.333 1.00 87.81 78 ASP A CA 1
ATOM 549 C C . ASP A 1 78 ? -4.268 -9.205 -12.116 1.00 87.81 78 ASP A C 1
ATOM 551 O O . ASP A 1 78 ? -4.452 -8.438 -13.061 1.00 87.81 78 ASP A O 1
ATOM 555 N N . GLY A 1 79 ? -3.035 -9.592 -11.768 1.00 89.44 79 GLY A N 1
ATOM 556 C CA . GLY A 1 79 ? -1.826 -9.284 -12.551 1.00 89.44 79 GLY A CA 1
ATOM 557 C C . GLY A 1 79 ? -0.741 -8.496 -11.816 1.00 89.44 79 GLY A C 1
ATOM 558 O O . GLY A 1 79 ? 0.426 -8.592 -12.197 1.00 89.44 79 GLY A O 1
ATOM 559 N N . VAL A 1 80 ? -1.088 -7.795 -10.732 1.00 96.19 80 VAL A N 1
ATOM 560 C CA . VAL A 1 80 ? -0.119 -7.175 -9.814 1.00 96.19 80 VAL A CA 1
ATOM 561 C C . VAL A 1 80 ? -0.313 -7.749 -8.409 1.00 96.19 80 VAL A C 1
ATOM 563 O O . VAL A 1 80 ? -1.417 -7.673 -7.872 1.00 96.19 80 VAL A O 1
ATOM 566 N N . PRO A 1 81 ? 0.722 -8.339 -7.783 1.00 96.38 81 PRO A N 1
ATOM 567 C CA . PRO A 1 81 ? 0.604 -8.849 -6.425 1.00 96.38 81 PRO A CA 1
ATOM 568 C C . PRO A 1 81 ? 0.370 -7.705 -5.431 1.00 96.38 81 PRO A C 1
ATOM 570 O O . PRO A 1 81 ? 1.135 -6.739 -5.383 1.00 96.38 81 PRO A O 1
ATOM 573 N N . VAL A 1 82 ? -0.668 -7.865 -4.607 1.00 97.00 82 VAL A N 1
ATOM 574 C CA . VAL A 1 82 ? -0.967 -6.988 -3.469 1.00 97.00 82 VAL A CA 1
ATOM 575 C C . VAL A 1 82 ? -0.660 -7.735 -2.171 1.00 97.00 82 VAL A C 1
ATOM 577 O O . VAL A 1 82 ? -1.305 -8.741 -1.849 1.00 97.00 82 VAL A O 1
ATOM 580 N N . GLY A 1 83 ? 0.343 -7.256 -1.440 1.00 94.62 83 GLY A N 1
ATOM 581 C CA . GLY A 1 83 ? 0.781 -7.781 -0.149 1.00 94.62 83 GLY A CA 1
ATOM 582 C C . GLY A 1 83 ? 0.437 -6.842 1.005 1.00 94.62 83 GLY A C 1
ATOM 583 O O . GLY A 1 83 ? 0.069 -5.689 0.792 1.00 94.62 83 GLY A O 1
ATOM 584 N N . ALA A 1 84 ? 0.575 -7.338 2.233 1.00 93.81 84 ALA A N 1
ATOM 585 C CA . ALA A 1 84 ? 0.466 -6.521 3.433 1.00 93.81 84 ALA A CA 1
ATOM 586 C C . ALA A 1 84 ? 1.626 -6.819 4.384 1.00 93.81 84 ALA A C 1
ATOM 588 O O . ALA A 1 84 ? 1.978 -7.983 4.587 1.00 93.81 84 ALA A O 1
ATOM 589 N N . VAL A 1 85 ? 2.192 -5.769 4.972 1.00 91.69 85 VAL A N 1
ATOM 590 C CA . VAL A 1 85 ? 3.166 -5.858 6.061 1.00 91.69 85 VAL A CA 1
ATOM 591 C C . VAL A 1 85 ? 2.426 -5.614 7.354 1.00 91.69 85 VAL A C 1
ATOM 593 O O . VAL A 1 85 ? 1.963 -4.507 7.602 1.00 91.69 85 VAL A O 1
ATOM 596 N N . THR A 1 86 ? 2.300 -6.647 8.177 1.00 88.94 86 THR A N 1
ATOM 597 C CA . THR A 1 86 ? 1.527 -6.592 9.419 1.00 88.94 86 THR A CA 1
ATOM 598 C C . THR A 1 86 ? 2.438 -6.668 10.635 1.00 88.94 86 THR A C 1
ATOM 600 O O . THR A 1 86 ? 3.559 -7.175 10.572 1.00 88.94 86 THR A O 1
ATOM 603 N N . PHE A 1 87 ? 1.932 -6.202 11.773 1.00 88.50 87 PHE A N 1
ATOM 604 C CA . PHE A 1 87 ? 2.587 -6.422 13.056 1.00 88.50 87 PHE A CA 1
ATOM 605 C C . PHE A 1 87 ? 2.435 -7.883 13.491 1.00 88.50 87 PHE A C 1
ATOM 607 O O . PHE A 1 87 ? 1.440 -8.542 13.178 1.00 88.50 87 PHE A O 1
ATOM 614 N N . ALA A 1 88 ? 3.434 -8.390 14.211 1.00 90.19 88 ALA A N 1
ATOM 615 C CA . ALA A 1 88 ? 3.331 -9.680 14.876 1.00 90.19 88 ALA A CA 1
ATOM 616 C C . ALA A 1 88 ? 2.266 -9.626 15.987 1.00 90.19 88 ALA A C 1
ATOM 618 O O . ALA A 1 88 ? 1.976 -8.561 16.537 1.00 90.19 88 ALA A O 1
ATOM 619 N N . LEU A 1 89 ? 1.674 -10.779 16.314 1.00 89.56 89 LEU A N 1
ATOM 620 C CA . LEU A 1 89 ? 0.546 -10.861 17.251 1.00 89.56 89 LEU A CA 1
ATOM 621 C C . LEU A 1 89 ? 0.876 -10.302 18.643 1.00 89.56 89 LEU A C 1
ATOM 623 O O . LEU A 1 89 ? 0.033 -9.672 19.272 1.00 89.56 89 LEU A O 1
ATOM 627 N N . ASP A 1 90 ? 2.107 -10.492 19.108 1.00 94.50 90 ASP A N 1
ATOM 628 C CA . ASP A 1 90 ? 2.604 -9.994 20.393 1.00 94.50 90 ASP A CA 1
ATOM 629 C C . ASP A 1 90 ? 2.784 -8.464 20.431 1.00 94.50 90 ASP A C 1
ATOM 631 O O . ASP A 1 90 ? 2.947 -7.889 21.505 1.00 94.50 90 ASP A O 1
ATOM 635 N N . GLN A 1 91 ? 2.723 -7.791 19.277 1.00 92.38 91 GLN A N 1
ATOM 636 C CA . GLN A 1 91 ? 2.828 -6.334 19.157 1.00 92.38 91 GLN A CA 1
ATOM 637 C C . GLN A 1 91 ? 1.466 -5.632 19.029 1.00 92.38 91 GLN A C 1
ATOM 639 O O . GLN A 1 91 ? 1.416 -4.400 19.054 1.00 92.38 91 GLN A O 1
ATOM 644 N N . LEU A 1 92 ? 0.354 -6.372 18.931 1.00 87.94 92 LEU A N 1
ATOM 645 C CA . LEU A 1 92 ? -0.976 -5.785 18.710 1.00 87.94 92 LEU A CA 1
ATOM 646 C C . LEU A 1 92 ? -1.414 -4.847 19.841 1.00 87.94 92 LEU A C 1
ATOM 648 O O . LEU A 1 92 ? -1.974 -3.788 19.572 1.00 87.94 92 LEU A O 1
ATOM 652 N N . ASP A 1 93 ? -1.099 -5.168 21.096 1.00 90.62 93 ASP A N 1
ATOM 653 C CA . ASP A 1 93 ? -1.425 -4.290 22.227 1.00 90.62 93 ASP A CA 1
ATOM 654 C C . ASP A 1 93 ? -0.658 -2.964 22.172 1.00 90.62 93 ASP A C 1
ATOM 656 O O . ASP A 1 93 ? -1.178 -1.917 22.559 1.00 90.62 93 ASP A O 1
ATOM 660 N N . ALA A 1 94 ? 0.594 -2.992 21.707 1.00 89.62 94 ALA A N 1
ATOM 661 C CA . ALA A 1 94 ? 1.390 -1.783 21.523 1.00 89.62 94 ALA A CA 1
ATOM 662 C C . ALA A 1 94 ? 0.859 -0.936 20.369 1.00 89.62 94 ALA A C 1
ATOM 664 O O . ALA A 1 94 ? 0.772 0.282 20.509 1.00 89.62 94 ALA A O 1
ATOM 665 N N . LEU A 1 95 ? 0.454 -1.587 19.278 1.00 86.69 95 LEU A N 1
ATOM 666 C CA . LEU A 1 95 ? -0.171 -0.937 18.137 1.00 86.69 95 LEU A CA 1
ATOM 667 C C . LEU A 1 95 ? -1.481 -0.250 18.536 1.00 86.69 95 LEU A C 1
ATOM 669 O O . LEU A 1 95 ? -1.653 0.937 18.271 1.00 86.69 95 LEU A O 1
ATOM 673 N N . ASN A 1 96 ? -2.365 -0.962 19.241 1.00 85.31 96 ASN A N 1
ATOM 674 C CA . ASN A 1 96 ? -3.657 -0.432 19.673 1.00 85.31 96 ASN A CA 1
ATOM 675 C C . ASN A 1 96 ? -3.506 0.838 20.513 1.00 85.31 96 ASN A C 1
ATOM 677 O O . ASN A 1 96 ? -4.273 1.766 20.313 1.00 85.31 96 ASN A O 1
ATOM 681 N N . ARG A 1 97 ? -2.483 0.941 21.371 1.00 89.38 97 ARG A N 1
ATOM 682 C CA . ARG A 1 97 ? -2.226 2.158 22.168 1.00 89.38 97 ARG A CA 1
ATOM 683 C C . ARG A 1 97 ? -1.878 3.403 21.344 1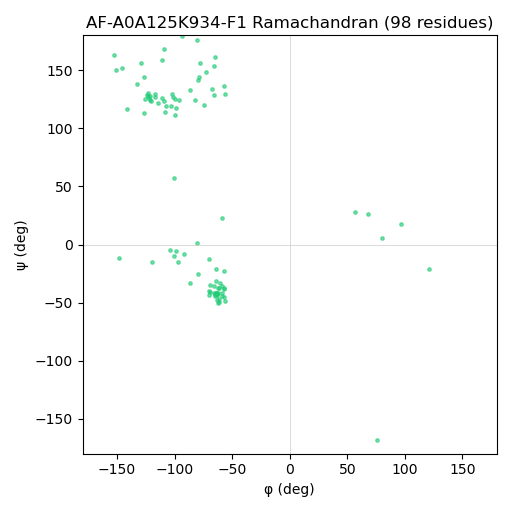.00 89.38 97 ARG A C 1
ATOM 685 O O . ARG A 1 97 ? -1.964 4.503 21.875 1.00 89.38 97 ARG A O 1
ATOM 692 N N . ILE A 1 98 ? -1.422 3.242 20.102 1.00 83.75 98 ILE A N 1
ATOM 693 C CA . ILE A 1 98 ? -1.086 4.360 19.204 1.00 83.75 98 ILE A CA 1
ATOM 694 C C . ILE A 1 98 ? -2.333 4.836 18.448 1.00 83.75 98 ILE A C 1
ATOM 696 O O . ILE A 1 98 ? -2.448 6.021 18.145 1.00 83.75 98 ILE A O 1
ATOM 700 N N . PHE A 1 99 ? -3.249 3.914 18.141 1.00 74.25 99 PHE A N 1
ATOM 701 C CA . PHE A 1 99 ? -4.426 4.165 17.305 1.00 74.25 99 PHE A CA 1
ATOM 702 C C . PHE A 1 99 ? -5.746 4.296 18.090 1.00 74.25 99 PHE A C 1
ATOM 704 O O . PHE A 1 99 ? -6.771 4.585 17.472 1.00 74.25 99 PHE A O 1
ATOM 711 N N . SER A 1 100 ? -5.731 4.086 19.413 1.00 62.62 100 SER A N 1
ATOM 712 C CA . SER A 1 100 ? -6.871 4.244 20.336 1.00 62.62 100 SER A CA 1
ATOM 713 C C . SER A 1 100 ? -7.043 5.662 20.859 1.00 62.62 100 SER A C 1
ATOM 715 O O . SER A 1 100 ? -6.017 6.225 21.306 1.00 62.62 100 SER A O 1
#

Mean predicted aligned error: 3.71 Å

Organism: NCBI:txid1503055